Protein AF-A0A3G2R3N4-F1 (afdb_monomer)

Organism: NCBI:txid2316383

Sequence (91 aa):
MYKKKYTLSVYLALIMLTFIFFPAMWVINGGTFGSIPYYLIVYSAFIAVLLKGFKRVLAIILFLGTIMALLYLNTNFPGLFMDMIQSYPDT

Radius of gyration: 15.77 Å; Cα contacts (8 Å, |Δi|>4): 33; chains: 1; bounding box: 24×30×54 Å

pLDDT: mean 76.8, std 12.35, range [46.38, 90.12]

Foldseek 3Di:
DPVVVLLVVLVVVLCCLQPPVVVVVCQLVLHDDDPPVPSVVVNLVSLVVRDDDPVSVVSVVSNVVSSVVSVVCCVVPVCSRVVNVVVDDDD

Mean predicted aligned error: 8.64 Å

Secondary structure (DSSP, 8-state):
-HHHHHHHHHHHHHHHIIIIIHHHHHHHTTSTTSSHHHHHHHHHHHHHHH--THHHHHHHHHHHHHHHHHHHHHHH-THHHHHHHHTS---

Solvent-accessible surface area (backbone atoms only — not comparable to full-atom values): 5252 Å² total; per-residue (Å²): 123,67,70,62,59,56,52,53,54,51,52,52,51,51,48,44,46,56,70,45,50,47,52,49,52,33,52,75,56,44,45,79,83,73,48,57,72,58,51,53,51,55,52,49,52,51,42,65,74,76,39,68,71,72,59,34,54,53,53,51,52,54,46,52,51,47,52,52,52,52,51,51,47,49,72,76,39,51,68,82,28,51,54,71,57,69,72,56,70,90,126

Structure (mmCIF, N/CA/C/O backbone):
data_AF-A0A3G2R3N4-F1
#
_entry.id   AF-A0A3G2R3N4-F1
#
loop_
_atom_site.group_PDB
_atom_site.id
_atom_site.type_symbol
_atom_site.label_atom_id
_atom_site.label_alt_id
_atom_site.label_comp_id
_atom_site.label_asym_id
_atom_site.label_entity_id
_atom_site.label_seq_id
_atom_site.pdbx_PDB_ins_code
_atom_site.Cartn_x
_atom_site.Cartn_y
_atom_site.Cartn_z
_atom_site.occupancy
_atom_site.B_iso_or_equiv
_atom_site.auth_seq_id
_atom_site.auth_comp_id
_atom_site.auth_asym_id
_atom_site.auth_atom_id
_atom_site.pdbx_PDB_model_num
ATOM 1 N N . MET A 1 1 ? -3.570 -6.113 30.625 1.00 46.47 1 MET A N 1
ATOM 2 C CA . MET A 1 1 ? -2.234 -6.170 29.978 1.00 46.47 1 MET A CA 1
ATOM 3 C C . MET A 1 1 ? -2.250 -6.719 28.537 1.00 46.47 1 MET A C 1
ATOM 5 O O . MET A 1 1 ? -1.402 -6.318 27.751 1.00 46.47 1 MET A O 1
ATOM 9 N N . TYR A 1 2 ? -3.227 -7.549 28.137 1.00 52.19 2 TYR A N 1
ATOM 10 C CA . TYR A 1 2 ? -3.266 -8.194 26.807 1.00 52.19 2 TYR A CA 1
ATOM 11 C C . TYR A 1 2 ? -3.502 -7.265 25.600 1.00 52.19 2 TYR A C 1
ATOM 13 O O . TYR A 1 2 ? -2.916 -7.485 24.544 1.00 52.19 2 TYR A O 1
ATOM 21 N N . LYS A 1 3 ? -4.278 -6.179 25.743 1.00 55.59 3 LYS A N 1
ATOM 22 C CA . LYS A 1 3 ? -4.578 -5.266 24.619 1.00 55.59 3 LYS A CA 1
ATOM 23 C C . LYS A 1 3 ? -3.329 -4.603 24.008 1.00 55.59 3 LYS A C 1
ATOM 25 O O . LYS A 1 3 ? -3.281 -4.401 22.799 1.00 55.59 3 LYS A O 1
ATOM 30 N N . LYS A 1 4 ? -2.296 -4.302 24.810 1.00 57.69 4 LYS A N 1
ATOM 31 C CA . LYS A 1 4 ? -1.077 -3.613 24.334 1.00 57.69 4 LYS A CA 1
ATOM 32 C C . LYS A 1 4 ? -0.230 -4.480 23.392 1.00 57.69 4 LYS A C 1
ATOM 34 O O . LYS A 1 4 ? 0.235 -3.965 22.382 1.00 57.69 4 LYS A O 1
ATOM 39 N N . LYS A 1 5 ? -0.078 -5.781 23.684 1.00 61.50 5 LYS A N 1
ATOM 40 C CA . LYS A 1 5 ? 0.709 -6.710 22.847 1.00 61.50 5 LYS A CA 1
ATOM 41 C C . LYS A 1 5 ? 0.072 -6.913 21.470 1.00 61.50 5 LYS A C 1
ATOM 43 O O . LYS A 1 5 ? 0.755 -6.764 20.467 1.00 61.50 5 LYS A O 1
ATOM 48 N N . TYR A 1 6 ? -1.247 -7.120 21.427 1.00 68.69 6 TYR A N 1
ATOM 49 C CA . TYR A 1 6 ? -1.992 -7.235 20.166 1.00 68.69 6 TYR A CA 1
ATOM 50 C C . TYR A 1 6 ? -1.876 -5.984 19.296 1.00 68.69 6 TYR A C 1
ATOM 52 O O . TYR A 1 6 ? -1.749 -6.083 18.082 1.00 68.69 6 TYR A O 1
ATOM 60 N N . THR A 1 7 ? -1.869 -4.802 19.916 1.00 75.50 7 THR A N 1
ATOM 61 C CA . THR A 1 7 ? -1.766 -3.547 19.163 1.00 75.50 7 THR A CA 1
ATOM 62 C C . THR A 1 7 ? -0.407 -3.427 18.458 1.00 75.50 7 THR A C 1
ATOM 64 O O . THR A 1 7 ? -0.350 -2.959 17.327 1.00 75.50 7 THR A O 1
ATOM 67 N N . LEU A 1 8 ? 0.683 -3.882 19.088 1.00 79.00 8 LEU A N 1
ATOM 68 C CA . LEU A 1 8 ? 2.021 -3.848 18.488 1.00 79.00 8 LEU A CA 1
ATOM 69 C C . LEU A 1 8 ? 2.135 -4.815 17.303 1.00 79.00 8 LEU A C 1
ATOM 71 O O . LEU A 1 8 ? 2.605 -4.416 16.241 1.00 79.00 8 LEU A O 1
ATOM 75 N N . SER A 1 9 ? 1.635 -6.045 17.453 1.00 84.06 9 SER A N 1
ATOM 76 C CA . SER A 1 9 ? 1.592 -7.026 16.361 1.00 84.06 9 SER A CA 1
ATOM 77 C C . SER A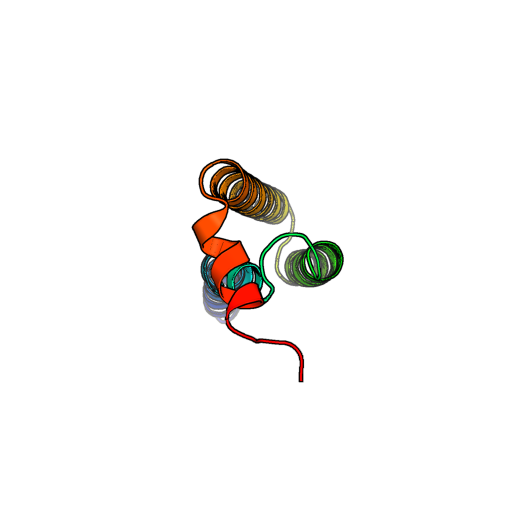 1 9 ? 0.758 -6.538 15.174 1.00 84.06 9 SER A C 1
ATOM 79 O O . SER A 1 9 ? 1.156 -6.736 14.031 1.00 84.06 9 SER A O 1
ATOM 81 N N . VAL A 1 10 ? -0.357 -5.845 15.435 1.00 83.50 10 VAL A N 1
ATOM 82 C CA . VAL A 1 10 ? -1.209 -5.236 14.402 1.00 83.50 10 VAL A CA 1
ATOM 83 C C . VAL A 1 10 ? -0.449 -4.191 13.584 1.00 83.50 10 VAL A C 1
ATOM 85 O O . VAL A 1 10 ? -0.506 -4.230 12.358 1.00 83.50 10 VAL A O 1
ATOM 88 N N . TYR A 1 11 ? 0.291 -3.278 14.223 1.00 83.44 11 TYR A N 1
ATOM 89 C CA . TYR A 1 11 ? 1.072 -2.288 13.472 1.00 83.44 11 TYR A CA 1
ATOM 90 C C . TYR A 1 11 ? 2.227 -2.920 12.703 1.00 83.44 11 TYR A C 1
ATOM 92 O O . TYR A 1 11 ? 2.487 -2.519 11.573 1.00 83.44 11 TYR A O 1
ATOM 100 N N . LEU A 1 12 ? 2.897 -3.913 13.294 1.00 87.00 12 LEU A N 1
ATOM 101 C CA . LEU A 1 12 ? 3.986 -4.620 12.629 1.00 87.00 12 LEU A CA 1
ATOM 102 C C . LEU A 1 12 ? 3.486 -5.323 11.360 1.00 87.00 12 LEU A C 1
ATOM 104 O O . LEU A 1 12 ? 4.071 -5.153 10.294 1.00 87.00 12 LEU A O 1
ATOM 108 N N . ALA A 1 13 ? 2.361 -6.038 11.463 1.00 86.00 13 ALA A N 1
ATOM 109 C CA . ALA A 1 13 ? 1.715 -6.678 10.323 1.00 86.00 13 ALA A CA 1
ATOM 110 C C . ALA A 1 13 ? 1.329 -5.651 9.252 1.00 86.00 13 ALA A C 1
ATOM 112 O O . ALA A 1 13 ? 1.556 -5.885 8.070 1.00 86.00 13 ALA A O 1
ATOM 113 N N . LEU A 1 14 ? 0.809 -4.488 9.657 1.00 85.50 14 LEU A N 1
ATOM 114 C CA . LEU A 1 14 ? 0.431 -3.429 8.726 1.00 85.50 14 LEU A CA 1
ATOM 115 C C . LEU A 1 14 ? 1.639 -2.858 7.967 1.00 85.50 14 LEU A C 1
ATOM 117 O O . LEU A 1 14 ? 1.560 -2.649 6.758 1.00 85.50 14 LEU A O 1
ATOM 121 N N . ILE A 1 15 ? 2.762 -2.639 8.656 1.00 86.56 15 ILE A N 1
ATOM 122 C CA . ILE A 1 15 ? 4.012 -2.170 8.043 1.00 86.56 15 ILE A CA 1
ATOM 123 C C . ILE A 1 15 ? 4.535 -3.211 7.053 1.00 86.56 15 ILE A C 1
ATOM 125 O O . ILE A 1 15 ? 4.822 -2.866 5.910 1.00 86.56 15 ILE A O 1
ATOM 129 N N . MET A 1 16 ? 4.596 -4.484 7.455 1.00 87.81 16 MET A N 1
ATOM 130 C CA . MET A 1 16 ? 5.030 -5.568 6.571 1.00 87.81 16 MET A CA 1
ATOM 131 C C . MET A 1 16 ? 4.124 -5.698 5.343 1.00 87.81 16 MET A C 1
ATOM 133 O O . MET A 1 16 ? 4.617 -5.836 4.227 1.00 87.81 16 MET A O 1
ATOM 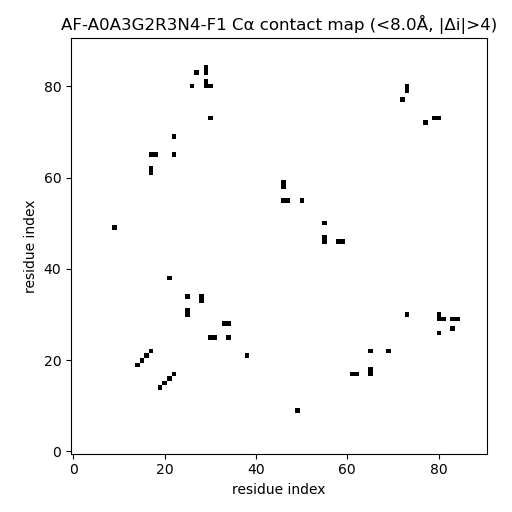137 N N . LEU A 1 17 ? 2.807 -5.588 5.522 1.00 85.5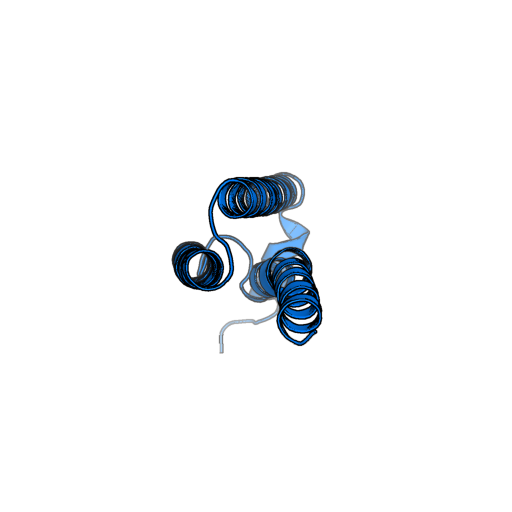6 17 LEU A N 1
ATOM 138 C CA . LEU A 1 17 ? 1.855 -5.675 4.420 1.00 85.56 17 LEU A CA 1
ATOM 139 C C . LEU A 1 17 ? 2.035 -4.515 3.425 1.00 85.56 17 LEU A C 1
ATOM 141 O O . LEU A 1 17 ? 2.016 -4.727 2.217 1.00 85.56 17 LEU A O 1
ATOM 145 N N . THR A 1 18 ? 2.247 -3.300 3.939 1.00 84.19 18 THR A N 1
ATOM 146 C CA . THR A 1 18 ? 2.326 -2.064 3.139 1.00 84.19 18 THR A CA 1
ATOM 147 C C . THR A 1 18 ? 3.666 -1.910 2.421 1.00 84.19 18 THR A C 1
ATOM 149 O O . THR A 1 18 ? 3.689 -1.508 1.264 1.00 84.19 18 THR A O 1
ATOM 152 N N . PHE A 1 19 ? 4.781 -2.213 3.092 1.00 85.88 19 PHE A N 1
ATOM 153 C CA . PHE A 1 19 ? 6.128 -1.908 2.592 1.00 85.88 19 PHE A CA 1
ATOM 154 C C . PHE A 1 19 ? 6.908 -3.122 2.087 1.00 85.88 19 PHE A C 1
ATOM 156 O O . PHE A 1 19 ? 7.924 -2.939 1.427 1.00 85.88 19 PHE A O 1
ATOM 163 N N . ILE A 1 20 ? 6.464 -4.346 2.384 1.00 87.00 20 ILE A N 1
ATOM 164 C CA . ILE A 1 20 ? 7.159 -5.566 1.951 1.00 87.00 20 ILE A CA 1
ATOM 165 C C . ILE A 1 20 ? 6.259 -6.366 1.020 1.00 87.00 20 ILE A C 1
ATOM 167 O O . ILE A 1 20 ? 6.588 -6.537 -0.148 1.00 87.00 20 ILE A O 1
ATOM 171 N N . PHE A 1 21 ? 5.104 -6.815 1.516 1.00 85.94 21 PHE A N 1
ATOM 172 C CA . PHE A 1 21 ? 4.219 -7.689 0.750 1.00 85.94 21 PHE A CA 1
ATOM 173 C C . PHE A 1 21 ? 3.690 -6.994 -0.506 1.00 85.94 21 PHE A C 1
ATOM 175 O O . PHE A 1 21 ? 3.829 -7.525 -1.602 1.00 85.94 21 PHE A O 1
ATOM 182 N N . PHE A 1 22 ? 3.127 -5.791 -0.367 1.00 83.38 22 PHE A N 1
ATOM 183 C CA . PHE A 1 22 ? 2.540 -5.084 -1.502 1.00 83.38 22 PHE A CA 1
ATOM 184 C C . PHE A 1 22 ? 3.577 -4.701 -2.578 1.00 83.38 22 PHE A C 1
ATOM 186 O O . PHE A 1 22 ? 3.342 -5.029 -3.740 1.00 83.38 22 PHE A O 1
ATOM 193 N N . PRO A 1 23 ? 4.742 -4.104 -2.250 1.00 82.81 23 PRO A N 1
ATOM 194 C CA . PRO A 1 23 ? 5.768 -3.814 -3.250 1.00 82.81 23 PRO A CA 1
ATOM 195 C C . PRO A 1 23 ? 6.359 -5.075 -3.886 1.00 82.81 23 PRO A C 1
ATOM 197 O O . PRO A 1 23 ? 6.575 -5.093 -5.093 1.00 82.81 23 PRO A O 1
ATOM 200 N N . ALA A 1 24 ? 6.573 -6.147 -3.116 1.00 84.81 24 ALA A N 1
ATOM 201 C CA . ALA A 1 24 ? 7.063 -7.408 -3.670 1.00 84.81 24 ALA A CA 1
ATOM 202 C C . ALA A 1 24 ? 6.065 -8.008 -4.669 1.00 84.81 24 ALA A C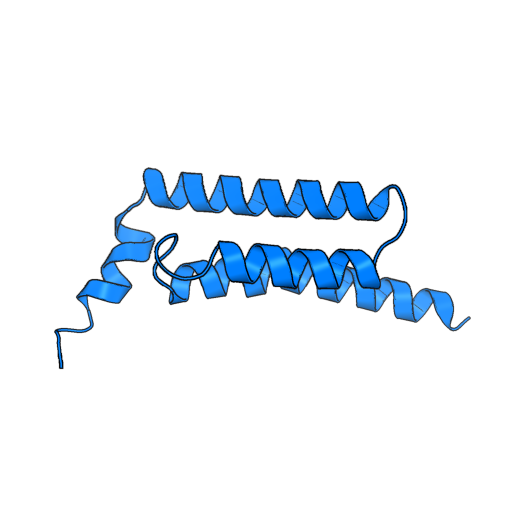 1
ATO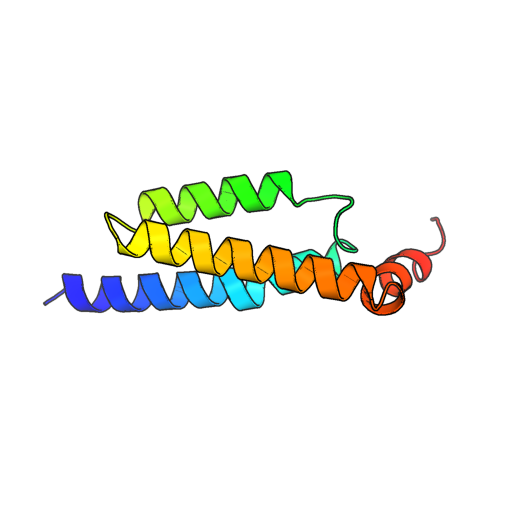M 204 O O . ALA A 1 24 ? 6.446 -8.360 -5.781 1.00 84.81 24 ALA A O 1
ATOM 205 N N . MET A 1 25 ? 4.780 -8.061 -4.309 1.00 80.56 25 MET A N 1
ATOM 206 C CA . MET A 1 25 ? 3.732 -8.555 -5.205 1.00 80.56 25 MET A CA 1
ATOM 207 C C . MET A 1 25 ? 3.556 -7.668 -6.443 1.00 80.56 25 MET A C 1
ATOM 209 O O . MET A 1 25 ? 3.267 -8.178 -7.523 1.00 80.56 25 MET A O 1
ATOM 213 N N . TRP A 1 26 ? 3.755 -6.355 -6.307 1.00 80.56 26 TRP A N 1
ATOM 214 C CA . TRP A 1 26 ? 3.765 -5.426 -7.437 1.00 80.56 26 TRP A CA 1
ATOM 215 C C . TRP A 1 26 ? 4.891 -5.749 -8.423 1.00 80.56 26 TRP A C 1
ATOM 217 O O . TRP A 1 26 ? 4.656 -5.777 -9.627 1.00 80.56 26 TRP A O 1
ATOM 227 N N . VAL A 1 27 ? 6.100 -6.024 -7.920 1.00 77.50 27 VAL A N 1
ATOM 228 C CA . VAL A 1 27 ? 7.256 -6.401 -8.748 1.00 77.50 27 VAL A CA 1
ATOM 229 C C . VAL A 1 27 ? 7.025 -7.753 -9.429 1.00 77.50 27 VAL A C 1
ATOM 231 O O . VAL A 1 27 ? 7.193 -7.852 -10.639 1.00 77.50 27 VAL A O 1
ATOM 234 N N . ILE A 1 28 ? 6.602 -8.774 -8.673 1.00 76.69 28 ILE A N 1
ATOM 235 C CA . ILE A 1 28 ? 6.400 -10.145 -9.181 1.00 76.69 28 ILE A CA 1
ATOM 236 C C . ILE A 1 28 ? 5.350 -10.180 -10.296 1.00 76.69 28 ILE A C 1
ATOM 238 O O . ILE A 1 28 ? 5.526 -10.882 -11.285 1.00 76.69 28 ILE A O 1
ATOM 242 N N . ASN A 1 29 ? 4.278 -9.397 -10.166 1.00 75.00 29 ASN A N 1
ATOM 243 C CA . ASN A 1 29 ? 3.193 -9.381 -11.147 1.00 75.00 29 ASN A CA 1
ATOM 244 C C . ASN A 1 29 ? 3.427 -8.401 -12.312 1.00 75.00 29 ASN A C 1
ATOM 246 O O . ASN A 1 29 ? 2.492 -8.128 -13.066 1.00 75.00 29 ASN A O 1
ATOM 250 N N . GLY A 1 30 ? 4.639 -7.849 -12.449 1.00 70.12 30 GLY A N 1
ATOM 251 C CA . GLY A 1 30 ? 5.002 -6.940 -13.541 1.00 70.12 30 GLY A CA 1
ATOM 252 C C . GLY A 1 30 ? 4.251 -5.608 -13.509 1.00 70.12 30 GLY A C 1
ATOM 253 O O . GLY A 1 30 ? 3.924 -5.032 -14.546 1.00 70.12 30 GLY A O 1
ATOM 254 N N . GLY A 1 31 ? 3.945 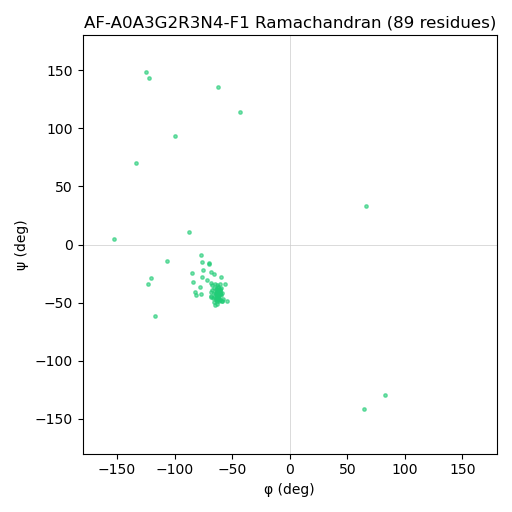-5.113 -12.312 1.00 68.75 31 GLY A N 1
ATOM 255 C CA . GLY A 1 31 ? 3.322 -3.814 -12.108 1.00 68.75 31 GLY A CA 1
ATOM 256 C C . GLY A 1 31 ? 1.802 -3.804 -12.277 1.00 68.75 31 GLY A C 1
ATOM 257 O O . GLY A 1 31 ? 1.067 -4.549 -11.628 1.00 68.75 31 GLY A O 1
ATOM 258 N N . THR A 1 32 ? 1.300 -2.866 -13.079 1.00 64.75 32 THR A N 1
ATOM 259 C CA . THR A 1 32 ? -0.107 -2.430 -13.061 1.00 64.75 32 THR A CA 1
ATOM 260 C C . THR A 1 32 ? -1.097 -3.385 -13.729 1.00 64.75 32 THR A C 1
ATOM 262 O O . THR A 1 32 ? -2.300 -3.246 -13.514 1.00 64.75 32 THR A O 1
ATOM 265 N N . PHE A 1 33 ? -0.624 -4.350 -14.518 1.00 63.56 33 PHE A N 1
ATOM 266 C CA . PHE A 1 33 ? -1.463 -5.095 -15.460 1.00 63.56 33 PHE A CA 1
ATOM 267 C C . PHE A 1 33 ? -2.380 -6.158 -14.834 1.00 63.56 33 PHE A C 1
ATOM 269 O O . PHE A 1 33 ? -3.389 -6.495 -15.445 1.00 63.56 33 PHE A O 1
ATOM 276 N N . GLY A 1 34 ? -2.091 -6.670 -13.630 1.00 59.69 34 GLY A N 1
ATOM 277 C CA . GLY A 1 34 ? -2.798 -7.865 -13.135 1.00 59.69 34 GLY A CA 1
ATOM 278 C C . GLY A 1 34 ? -3.595 -7.744 -11.836 1.00 59.69 34 GLY A C 1
ATOM 279 O O . GLY A 1 34 ? -4.518 -8.522 -11.624 1.00 59.69 34 GLY A O 1
ATOM 280 N N . SER A 1 35 ? -3.229 -6.859 -10.901 1.00 65.19 35 SER A N 1
ATOM 281 C CA . SER A 1 35 ? -3.614 -7.135 -9.498 1.00 65.19 35 SER A CA 1
ATOM 282 C C . SER A 1 35 ? -3.797 -5.940 -8.561 1.00 65.19 35 SER A C 1
ATOM 284 O O . SER A 1 35 ? -4.151 -6.129 -7.397 1.00 65.19 35 SER A O 1
ATOM 286 N N . ILE A 1 36 ? -3.703 -4.704 -9.064 1.00 69.38 36 ILE A N 1
ATOM 287 C CA . ILE A 1 36 ? -3.974 -3.495 -8.264 1.00 69.38 36 ILE A CA 1
ATOM 288 C C . ILE A 1 36 ? -5.366 -3.519 -7.608 1.00 69.38 36 ILE A C 1
ATOM 290 O O . ILE A 1 36 ? -5.437 -3.293 -6.396 1.00 69.38 36 ILE A O 1
ATOM 294 N N . PRO A 1 37 ? -6.470 -3.826 -8.325 1.00 76.50 37 PRO A N 1
ATOM 295 C CA . PRO A 1 37 ? -7.801 -3.807 -7.718 1.00 76.50 37 PRO A CA 1
ATOM 296 C C . PRO A 1 37 ? -7.933 -4.832 -6.587 1.00 76.50 37 PRO A C 1
ATOM 298 O O . PRO A 1 37 ? -8.494 -4.532 -5.536 1.00 76.50 37 PRO A O 1
ATOM 301 N N . TYR A 1 38 ? -7.356 -6.022 -6.774 1.00 79.56 38 TYR A N 1
ATOM 302 C CA . TYR A 1 38 ? -7.356 -7.082 -5.769 1.00 79.56 38 TYR A CA 1
ATOM 303 C C . TYR A 1 38 ? -6.633 -6.643 -4.491 1.00 79.56 38 TYR A C 1
ATOM 305 O O . TYR A 1 38 ? -7.185 -6.752 -3.394 1.00 79.56 38 TYR A O 1
ATOM 313 N N . TYR A 1 39 ? -5.433 -6.073 -4.617 1.00 77.88 39 TYR A N 1
ATOM 314 C CA . TYR A 1 39 ? -4.674 -5.642 -3.449 1.00 77.88 39 TYR A CA 1
ATOM 315 C C . TYR A 1 39 ? -5.313 -4.461 -2.719 1.00 77.88 39 TYR A C 1
ATOM 317 O O . TYR A 1 39 ? -5.269 -4.426 -1.491 1.00 77.88 39 TYR A O 1
ATOM 325 N N . LEU A 1 40 ? -5.950 -3.530 -3.438 1.00 80.25 40 LEU A N 1
ATOM 326 C CA . LEU A 1 40 ? -6.736 -2.454 -2.827 1.00 80.25 40 LEU A CA 1
ATOM 327 C C . LEU A 1 40 ? -7.856 -3.024 -1.942 1.00 80.25 40 LEU A C 1
ATOM 329 O O . LEU A 1 40 ? -8.013 -2.597 -0.797 1.00 80.25 40 LEU A O 1
ATOM 333 N N . ILE A 1 41 ? -8.602 -4.014 -2.446 1.00 84.62 41 ILE A N 1
ATOM 334 C CA . ILE A 1 41 ? -9.706 -4.648 -1.713 1.00 84.62 41 ILE A CA 1
ATOM 335 C C . ILE A 1 41 ? -9.176 -5.377 -0.477 1.00 84.62 41 ILE A C 1
ATOM 337 O O . ILE A 1 41 ? -9.642 -5.114 0.634 1.00 84.62 41 ILE A O 1
ATOM 341 N N . VAL A 1 42 ? -8.170 -6.238 -0.644 1.00 84.88 42 VAL A N 1
ATOM 342 C CA . VAL A 1 42 ? -7.581 -7.025 0.451 1.00 84.88 42 VAL A CA 1
ATOM 343 C C . VAL A 1 42 ? -7.029 -6.103 1.538 1.00 84.88 42 VAL A C 1
ATOM 345 O O . VAL A 1 42 ? -7.358 -6.254 2.715 1.00 84.88 42 VAL A O 1
ATOM 348 N N . TYR A 1 43 ? -6.255 -5.092 1.149 1.00 84.94 43 TYR A N 1
ATOM 349 C CA . TYR A 1 43 ? -5.684 -4.125 2.077 1.00 84.94 43 TYR A CA 1
ATOM 350 C C . TYR A 1 43 ? -6.765 -3.312 2.808 1.00 84.94 43 TYR A C 1
ATOM 352 O O . TYR A 1 43 ? -6.677 -3.104 4.021 1.00 84.94 43 TYR A O 1
ATOM 360 N N . SER A 1 44 ? -7.834 -2.917 2.107 1.00 84.31 44 SER A N 1
ATOM 361 C CA . SER A 1 44 ? -8.965 -2.207 2.715 1.00 84.31 44 SER A CA 1
ATOM 362 C C . SER A 1 44 ? -9.700 -3.053 3.762 1.00 84.31 44 SER A C 1
ATOM 364 O O . SER A 1 44 ? -10.066 -2.528 4.818 1.00 84.31 44 SER A O 1
ATOM 366 N N . ALA A 1 45 ? -9.847 -4.361 3.519 1.00 87.06 45 ALA A N 1
ATOM 367 C CA . ALA A 1 45 ? -10.456 -5.298 4.456 1.00 87.06 45 ALA A CA 1
ATOM 368 C C . ALA A 1 45 ? -9.596 -5.455 5.719 1.00 87.06 45 ALA A C 1
ATOM 370 O O . ALA A 1 45 ? -10.111 -5.330 6.833 1.00 87.06 45 ALA A O 1
ATOM 371 N N . PHE A 1 46 ? -8.277 -5.623 5.563 1.00 86.12 46 PHE A N 1
ATOM 372 C CA . PHE A 1 46 ? -7.351 -5.660 6.697 1.00 86.12 46 PHE A CA 1
ATOM 373 C C . PHE A 1 46 ? -7.413 -4.367 7.516 1.00 86.12 46 PHE A C 1
ATOM 375 O O . PHE A 1 46 ? -7.589 -4.417 8.732 1.00 86.12 46 PHE A O 1
ATOM 382 N N . ILE A 1 47 ? -7.354 -3.196 6.880 1.00 85.75 47 ILE A N 1
ATOM 383 C CA . ILE A 1 47 ? -7.444 -1.919 7.598 1.00 85.75 47 ILE A CA 1
ATOM 384 C C . ILE A 1 47 ? -8.768 -1.772 8.351 1.00 85.75 47 ILE A C 1
ATOM 386 O O . ILE A 1 47 ? -8.765 -1.297 9.489 1.00 85.75 47 ILE A O 1
ATOM 390 N N . ALA A 1 48 ? -9.890 -2.149 7.733 1.00 84.75 48 ALA A N 1
ATOM 391 C CA . ALA A 1 48 ? -11.208 -2.028 8.345 1.00 84.75 48 ALA A CA 1
ATOM 392 C C . ALA A 1 48 ? -11.346 -2.895 9.607 1.00 84.75 48 ALA A C 1
ATOM 394 O O . ALA A 1 48 ? -11.998 -2.478 10.565 1.00 84.75 48 ALA A O 1
ATOM 395 N N . VAL A 1 49 ? -10.707 -4.069 9.618 1.00 85.06 49 VAL A N 1
ATOM 396 C CA . VAL A 1 49 ? -10.716 -4.994 10.759 1.00 85.06 49 VAL A CA 1
ATOM 397 C C . VAL A 1 49 ? -9.698 -4.584 11.828 1.00 85.06 49 VAL A C 1
ATOM 399 O O . VAL A 1 49 ? -10.013 -4.608 13.019 1.00 85.06 49 VAL A O 1
ATOM 402 N N . LEU A 1 50 ? -8.481 -4.198 11.429 1.00 82.12 50 LEU A N 1
ATOM 403 C CA . LEU A 1 50 ? -7.373 -3.981 12.362 1.00 82.12 50 LEU A CA 1
ATOM 404 C C . LEU A 1 50 ? -7.380 -2.578 12.999 1.00 82.12 50 LEU A C 1
ATOM 406 O O . LEU A 1 50 ? -6.931 -2.433 14.140 1.00 82.12 50 LEU A O 1
ATOM 410 N N . LEU A 1 51 ? -7.846 -1.533 12.301 1.00 84.00 51 LEU A N 1
ATOM 411 C CA . LEU A 1 51 ? -7.697 -0.137 12.736 1.00 84.00 51 LEU A CA 1
ATOM 412 C C . LEU A 1 51 ? -9.040 0.599 12.874 1.00 84.00 51 LEU A C 1
ATOM 414 O O . LEU A 1 51 ? -9.956 0.468 12.068 1.00 84.00 51 LEU A O 1
ATOM 418 N N . LYS A 1 52 ? -9.127 1.466 13.892 1.00 84.44 52 LYS A N 1
ATOM 419 C CA . LYS A 1 52 ? -10.274 2.357 14.141 1.00 84.44 52 LYS A CA 1
ATOM 420 C C . LYS A 1 52 ? -9.830 3.822 14.221 1.00 84.44 52 LYS A C 1
ATOM 422 O O . LYS A 1 52 ? -8.730 4.117 14.694 1.00 84.44 52 LYS A O 1
ATOM 427 N N . GLY A 1 53 ? -10.706 4.735 13.796 1.00 86.56 53 GLY A N 1
ATOM 428 C CA . GLY A 1 53 ? -10.515 6.187 13.908 1.00 86.56 53 GLY A CA 1
ATOM 429 C C . GLY A 1 53 ? -9.343 6.731 13.082 1.00 86.56 53 GLY A C 1
ATOM 430 O O . GLY A 1 53 ? -9.080 6.262 11.979 1.00 86.56 53 GLY A O 1
ATOM 431 N N . PHE A 1 54 ? -8.614 7.706 13.634 1.00 85.19 54 PHE A N 1
ATOM 432 C CA . PHE A 1 54 ? -7.542 8.439 12.939 1.00 85.19 54 PHE A CA 1
ATOM 433 C C . PHE A 1 54 ? -6.428 7.542 12.374 1.00 85.19 54 PHE A C 1
ATOM 435 O O . PHE A 1 54 ? -5.897 7.791 11.295 1.00 85.19 54 PHE A O 1
ATOM 442 N N . LYS A 1 55 ? -6.116 6.437 13.057 1.00 85.12 55 LYS A N 1
ATOM 443 C CA . LYS A 1 55 ? -5.075 5.496 12.619 1.00 85.12 55 LYS A CA 1
ATOM 444 C C . LYS A 1 55 ? -5.413 4.856 11.274 1.00 85.12 55 LYS A C 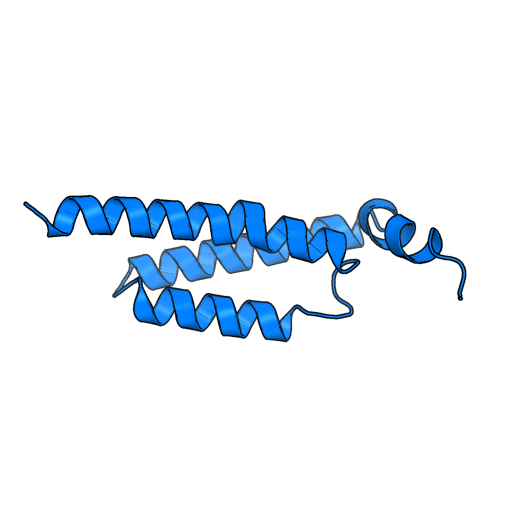1
ATOM 446 O O . LYS A 1 55 ? -4.517 4.634 10.468 1.00 85.12 55 LYS A O 1
ATOM 451 N N . ARG A 1 56 ? -6.699 4.575 11.028 1.00 86.31 56 ARG A N 1
ATOM 452 C CA . ARG A 1 56 ? -7.175 4.018 9.755 1.00 86.31 56 ARG A CA 1
ATOM 453 C C . ARG A 1 56 ? -6.915 4.993 8.609 1.00 86.31 56 ARG A C 1
ATOM 455 O O . ARG A 1 56 ? -6.463 4.566 7.556 1.00 86.31 56 ARG A O 1
ATOM 462 N N . VAL A 1 57 ? -7.141 6.286 8.835 1.00 86.62 57 VAL A N 1
ATOM 463 C CA . VAL A 1 57 ? -6.857 7.331 7.841 1.00 86.62 57 VAL A CA 1
ATOM 464 C C . VAL A 1 57 ? -5.359 7.399 7.548 1.00 86.62 57 VAL A C 1
ATOM 466 O O . VAL A 1 57 ? -4.970 7.374 6.386 1.00 86.62 57 VAL A O 1
ATOM 469 N N . LEU A 1 58 ? -4.514 7.384 8.585 1.00 88.06 58 LEU A N 1
ATOM 470 C CA . LEU A 1 58 ? -3.058 7.398 8.415 1.00 88.06 58 LEU A CA 1
ATOM 471 C C . LEU A 1 58 ? -2.550 6.187 7.611 1.00 88.06 58 LEU A C 1
ATOM 473 O O . LEU A 1 58 ? -1.726 6.348 6.717 1.00 88.06 58 LEU A O 1
ATOM 477 N N . ALA A 1 59 ? -3.070 4.990 7.892 1.00 86.94 59 ALA A N 1
ATOM 478 C CA . ALA A 1 59 ? -2.724 3.773 7.159 1.00 86.94 59 ALA A CA 1
ATOM 479 C C . ALA A 1 59 ? -3.122 3.848 5.675 1.00 86.94 59 ALA A C 1
ATOM 481 O O . ALA A 1 59 ? -2.335 3.484 4.807 1.00 86.94 59 ALA A O 1
ATOM 482 N N . ILE A 1 60 ? -4.310 4.385 5.376 1.00 86.44 60 ILE A N 1
ATOM 483 C CA . ILE A 1 60 ? -4.763 4.596 3.994 1.00 86.44 60 ILE A CA 1
ATOM 484 C C . ILE A 1 60 ? -3.847 5.590 3.268 1.00 86.44 60 ILE A C 1
ATOM 486 O O . ILE A 1 60 ? -3.461 5.333 2.132 1.00 86.44 60 ILE A O 1
ATOM 490 N N . ILE A 1 61 ? -3.458 6.692 3.916 1.00 89.44 61 ILE A N 1
ATOM 491 C CA . ILE A 1 61 ? -2.546 7.684 3.323 1.00 89.44 61 ILE A CA 1
ATOM 492 C C . ILE A 1 61 ? -1.178 7.060 3.024 1.00 89.44 61 ILE A C 1
ATOM 494 O O . ILE A 1 61 ? -0.654 7.244 1.927 1.00 89.44 61 ILE A O 1
ATOM 498 N N . LEU A 1 62 ? -0.613 6.292 3.962 1.00 89.00 62 LEU A N 1
ATOM 499 C CA . LEU A 1 62 ? 0.665 5.599 3.760 1.00 89.00 62 LEU A CA 1
ATOM 500 C C . LEU A 1 62 ? 0.603 4.612 2.589 1.00 89.00 62 LEU A C 1
ATOM 502 O O . LEU A 1 62 ? 1.544 4.529 1.800 1.00 89.00 62 LEU A O 1
ATOM 506 N N . PHE A 1 63 ? -0.514 3.901 2.455 1.00 86.31 63 PHE A N 1
ATOM 507 C CA . PHE A 1 63 ? -0.740 2.964 1.363 1.00 86.31 63 PHE A CA 1
ATOM 508 C C . PHE A 1 63 ? -0.887 3.643 0.002 1.00 86.31 63 PHE A C 1
ATOM 510 O O . PHE A 1 63 ? -0.271 3.238 -0.979 1.00 86.31 63 PHE A O 1
ATOM 517 N N . LEU A 1 64 ? -1.652 4.733 -0.061 1.00 88.75 64 LEU A N 1
ATOM 518 C CA . LEU A 1 64 ? -1.752 5.541 -1.275 1.00 88.75 64 LEU A CA 1
ATOM 519 C C . LEU A 1 64 ? -0.392 6.136 -1.656 1.00 88.75 64 LEU A C 1
ATOM 521 O O . LEU A 1 64 ? -0.040 6.144 -2.832 1.00 88.75 64 LEU A O 1
ATOM 525 N N . GLY A 1 65 ? 0.400 6.568 -0.673 1.00 90.12 65 GLY A N 1
ATOM 526 C CA . GLY A 1 65 ? 1.769 7.030 -0.893 1.00 90.12 65 GLY A CA 1
ATOM 527 C C . GLY A 1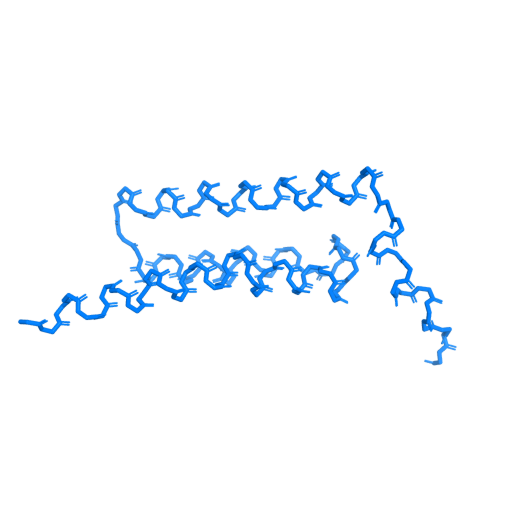 65 ? 2.678 5.943 -1.470 1.00 90.12 65 GLY A C 1
ATOM 528 O O . GLY A 1 65 ? 3.444 6.216 -2.390 1.00 90.12 65 GLY A O 1
ATOM 529 N N . THR A 1 66 ? 2.558 4.699 -0.994 1.00 87.50 66 THR A N 1
ATOM 530 C CA . THR A 1 66 ? 3.314 3.562 -1.550 1.00 87.50 66 THR A CA 1
ATOM 531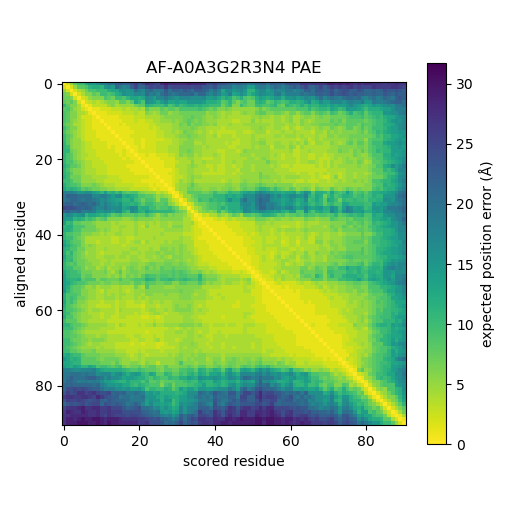 C C . THR A 1 66 ? 2.888 3.249 -2.981 1.00 87.50 66 THR A C 1
ATOM 533 O O . THR A 1 66 ? 3.755 3.054 -3.829 1.00 87.50 66 THR A O 1
ATOM 536 N N . ILE A 1 67 ? 1.588 3.288 -3.287 1.00 85.81 67 ILE A N 1
ATOM 537 C CA . ILE A 1 67 ? 1.083 3.135 -4.661 1.00 85.81 67 ILE A CA 1
ATOM 538 C C . ILE A 1 67 ? 1.629 4.240 -5.569 1.00 85.81 67 ILE A C 1
ATOM 540 O O . ILE A 1 67 ? 2.132 3.946 -6.648 1.00 85.81 67 ILE A O 1
ATOM 544 N N . MET A 1 68 ? 1.573 5.501 -5.136 1.00 88.50 68 MET A N 1
ATOM 545 C CA . MET A 1 68 ? 2.101 6.628 -5.910 1.00 88.50 68 MET A CA 1
ATOM 546 C C . MET A 1 68 ? 3.606 6.493 -6.164 1.00 88.50 68 MET A C 1
ATOM 548 O O . MET A 1 68 ? 4.057 6.726 -7.282 1.00 88.50 68 MET A O 1
ATOM 552 N N . ALA A 1 69 ? 4.379 6.073 -5.159 1.00 88.12 69 ALA A N 1
ATOM 553 C CA . ALA A 1 69 ? 5.811 5.826 -5.311 1.00 88.12 69 ALA A CA 1
ATOM 554 C C . ALA A 1 69 ? 6.097 4.688 -6.306 1.00 88.12 69 ALA A C 1
ATOM 556 O O . ALA A 1 69 ? 6.958 4.831 -7.171 1.00 88.12 69 ALA A O 1
ATOM 557 N N . LEU A 1 70 ? 5.349 3.583 -6.226 1.00 83.25 70 LEU A N 1
ATOM 558 C CA . LEU A 1 70 ? 5.464 2.453 -7.153 1.00 83.25 70 LEU A CA 1
ATOM 559 C C . LEU A 1 70 ? 5.088 2.846 -8.585 1.00 83.25 70 LEU A C 1
ATOM 561 O O . LEU A 1 70 ? 5.792 2.479 -9.523 1.00 83.25 70 LEU A O 1
ATOM 565 N N . LEU A 1 71 ? 4.024 3.632 -8.758 1.00 84.62 71 LEU A N 1
ATOM 566 C CA . LEU A 1 71 ? 3.628 4.169 -10.059 1.00 84.62 71 LEU A CA 1
ATOM 567 C C . LEU A 1 71 ? 4.705 5.088 -10.634 1.00 84.62 71 LEU A C 1
ATOM 569 O O . LEU A 1 71 ? 5.064 4.938 -11.798 1.00 84.62 71 LEU A O 1
ATOM 573 N N . TYR A 1 72 ? 5.255 5.986 -9.818 1.00 86.44 72 TYR A N 1
ATOM 574 C CA . TYR A 1 72 ? 6.337 6.873 -10.233 1.00 86.44 72 TYR A CA 1
ATOM 575 C C . TYR A 1 72 ? 7.586 6.091 -10.660 1.00 86.44 72 TYR A C 1
ATOM 577 O O . TYR A 1 72 ? 8.200 6.410 -11.680 1.00 86.44 72 TYR A O 1
ATOM 585 N N . LEU A 1 73 ? 7.961 5.045 -9.918 1.00 84.69 73 LEU A N 1
ATOM 586 C CA . LEU A 1 73 ? 9.067 4.168 -10.307 1.00 84.69 73 LEU A CA 1
ATOM 587 C C . LEU A 1 73 ? 8.765 3.440 -11.618 1.00 84.69 73 LEU A C 1
ATOM 589 O O . LEU A 1 73 ? 9.623 3.396 -12.493 1.00 84.69 73 LEU A O 1
ATOM 593 N N . ASN A 1 74 ? 7.543 2.937 -11.786 1.00 79.50 74 ASN A N 1
ATOM 594 C CA . ASN A 1 74 ? 7.123 2.246 -13.001 1.00 79.50 74 ASN A CA 1
ATOM 595 C C . ASN A 1 74 ? 7.158 3.153 -14.242 1.00 79.50 74 ASN A C 1
ATOM 597 O O . ASN A 1 74 ? 7.520 2.692 -15.319 1.00 79.50 74 ASN A O 1
ATOM 601 N N . THR A 1 75 ? 6.819 4.439 -14.110 1.00 79.62 75 THR A N 1
ATOM 602 C CA . THR A 1 75 ? 6.851 5.378 -15.244 1.00 79.62 75 THR A CA 1
ATOM 603 C C . THR A 1 75 ? 8.257 5.857 -15.590 1.00 79.62 75 THR A C 1
ATOM 605 O O . THR A 1 75 ? 8.552 6.053 -16.763 1.00 79.62 75 THR A O 1
ATOM 608 N N . ASN A 1 76 ? 9.121 6.068 -14.593 1.00 82.81 76 ASN A N 1
ATOM 609 C CA . ASN A 1 76 ? 10.478 6.577 -14.825 1.00 82.81 76 ASN A CA 1
ATOM 610 C C . ASN A 1 76 ? 11.482 5.466 -15.171 1.00 82.81 76 ASN A C 1
ATOM 612 O O . ASN A 1 76 ? 12.482 5.735 -15.832 1.00 82.81 76 ASN A O 1
ATOM 616 N N . PHE A 1 77 ? 11.217 4.226 -14.749 1.00 78.94 77 PHE A N 1
ATOM 617 C CA . PHE A 1 77 ? 12.096 3.074 -14.948 1.00 78.94 77 PHE A CA 1
ATOM 618 C C . PHE A 1 77 ? 11.301 1.859 -15.461 1.00 78.94 77 PHE A C 1
ATOM 620 O O . PHE A 1 77 ? 11.140 0.875 -14.735 1.00 78.94 77 PHE A O 1
ATOM 627 N N . PRO A 1 78 ? 10.812 1.889 -16.714 1.00 65.88 78 PRO A N 1
ATOM 628 C CA . PRO A 1 78 ? 9.996 0.804 -17.268 1.00 65.88 78 PRO A CA 1
ATOM 629 C C . PRO A 1 78 ? 10.715 -0.562 -17.283 1.00 65.88 78 PRO A C 1
ATOM 631 O O . PRO A 1 78 ? 10.065 -1.595 -17.127 1.00 65.88 78 PRO A O 1
ATOM 634 N N . GLY A 1 79 ? 12.053 -0.577 -17.375 1.00 66.50 79 GLY A N 1
ATOM 635 C CA . GLY A 1 79 ? 12.868 -1.802 -17.337 1.00 66.50 79 GLY A CA 1
ATOM 636 C C . GLY A 1 79 ? 12.925 -2.509 -15.974 1.00 66.50 79 GLY A C 1
ATOM 637 O O . GLY A 1 79 ? 13.237 -3.689 -15.915 1.00 66.50 79 GLY A O 1
ATOM 638 N N . LEU A 1 80 ? 12.560 -1.854 -14.862 1.00 67.00 80 LEU A N 1
ATOM 639 C CA . LEU A 1 80 ? 12.548 -2.520 -13.545 1.00 67.00 80 LEU A CA 1
ATOM 640 C C . LEU A 1 80 ? 11.458 -3.594 -13.418 1.00 67.00 80 LEU A C 1
ATOM 642 O O . LEU A 1 80 ? 11.571 -4.479 -12.572 1.00 67.00 80 LEU A O 1
ATOM 646 N N . PHE A 1 81 ? 10.397 -3.499 -14.221 1.00 67.44 81 PHE A N 1
ATOM 647 C CA . PHE A 1 81 ? 9.212 -4.346 -14.087 1.00 67.44 81 PHE A CA 1
ATOM 648 C C . PHE A 1 81 ? 8.897 -5.129 -15.365 1.00 67.44 81 PHE A C 1
ATOM 650 O O . PHE A 1 81 ? 8.432 -6.264 -15.272 1.00 67.44 81 PHE A O 1
ATOM 657 N N . MET A 1 82 ? 9.163 -4.562 -16.550 1.00 59.91 82 MET A N 1
ATOM 658 C CA . MET A 1 82 ? 8.874 -5.232 -17.825 1.00 59.91 82 MET A CA 1
ATOM 659 C C . MET A 1 82 ? 9.874 -6.345 -18.176 1.00 59.91 82 MET A C 1
ATOM 661 O O . MET A 1 82 ? 9.472 -7.334 -18.792 1.00 59.91 82 MET A O 1
ATOM 665 N N . ASP A 1 83 ? 11.127 -6.256 -17.716 1.00 54.72 83 ASP A N 1
ATOM 666 C CA . ASP A 1 83 ? 12.173 -7.246 -18.030 1.00 54.72 83 ASP A CA 1
ATOM 667 C C . ASP A 1 83 ? 11.877 -8.639 -17.434 1.00 54.72 83 ASP A C 1
ATOM 669 O O . ASP A 1 83 ? 12.292 -9.660 -17.982 1.00 54.72 83 ASP A O 1
ATOM 673 N N . MET A 1 84 ? 11.102 -8.711 -16.345 1.00 54.19 84 MET A N 1
ATOM 674 C CA . MET A 1 84 ? 10.697 -9.981 -15.723 1.00 54.19 84 MET A CA 1
ATOM 675 C C . MET A 1 84 ? 9.665 -10.756 -16.557 1.00 54.19 84 MET A C 1
ATOM 677 O O . MET A 1 84 ? 9.654 -11.983 -16.505 1.00 54.19 84 MET A O 1
ATOM 681 N N . ILE A 1 85 ? 8.807 -10.068 -17.324 1.00 54.41 85 ILE A N 1
ATOM 682 C CA . ILE A 1 85 ? 7.787 -10.719 -18.166 1.00 54.41 85 ILE A CA 1
ATOM 683 C C . ILE A 1 85 ? 8.400 -11.173 -19.496 1.00 54.41 85 ILE A C 1
ATOM 685 O O . ILE A 1 85 ? 8.134 -12.286 -19.931 1.00 54.41 85 ILE A O 1
ATOM 689 N N . GLN A 1 86 ? 9.271 -10.368 -20.118 1.00 52.38 86 GLN A N 1
ATOM 690 C CA . GLN A 1 86 ? 9.915 -10.756 -21.383 1.00 52.38 86 GLN A CA 1
ATOM 691 C C . GLN A 1 86 ? 10.955 -11.883 -21.248 1.00 52.38 86 GLN A C 1
ATOM 693 O O . GLN A 1 86 ? 11.315 -12.493 -22.252 1.00 52.38 86 GLN A O 1
ATOM 698 N N . SER A 1 87 ? 11.431 -12.185 -20.034 1.00 52.25 87 SER A N 1
ATOM 699 C CA . SER A 1 87 ? 12.346 -13.310 -19.774 1.00 52.25 87 SER A CA 1
ATOM 700 C C . SER A 1 87 ? 11.646 -14.681 -19.751 1.00 52.25 87 SER A C 1
ATOM 702 O O . SER A 1 87 ? 12.314 -15.715 -19.741 1.00 52.25 87 SER A O 1
ATOM 704 N N . TYR A 1 88 ? 10.307 -14.717 -19.775 1.00 52.19 88 TYR A N 1
ATOM 705 C CA . TYR A 1 88 ? 9.545 -15.933 -20.058 1.00 52.19 88 TYR A CA 1
ATOM 706 C C . TYR A 1 88 ? 9.109 -15.892 -21.530 1.00 52.19 88 TYR A C 1
ATOM 708 O O . TYR A 1 88 ? 8.089 -15.276 -21.841 1.00 52.19 88 TYR A O 1
ATOM 716 N N . PRO A 1 89 ? 9.883 -16.477 -22.465 1.00 46.38 89 PRO A N 1
ATOM 717 C CA . PRO A 1 89 ? 9.385 -16.677 -23.814 1.00 46.38 89 PRO A CA 1
ATOM 718 C C . PRO A 1 89 ? 8.177 -17.606 -23.726 1.00 46.38 89 PRO A C 1
ATOM 720 O O . PRO A 1 89 ? 8.204 -18.593 -22.989 1.00 46.38 89 PRO A O 1
ATOM 723 N N . ASP A 1 90 ? 7.129 -17.245 -24.453 1.00 59.69 90 ASP A N 1
ATOM 724 C CA . ASP A 1 90 ? 5.866 -17.965 -24.528 1.00 59.69 90 ASP A CA 1
ATOM 725 C C . ASP A 1 90 ? 6.096 -19.487 -24.642 1.00 59.69 90 ASP A C 1
ATOM 727 O O . ASP A 1 90 ? 6.645 -19.975 -25.635 1.00 59.69 90 ASP A O 1
ATOM 731 N N . THR A 1 91 ? 5.681 -20.231 -23.613 1.00 47.56 91 THR A N 1
ATOM 732 C CA . THR A 1 91 ? 5.431 -21.681 -23.674 1.00 47.56 91 THR A CA 1
ATOM 733 C C . THR A 1 91 ? 3.961 -21.937 -23.435 1.00 47.56 91 THR A C 1
ATOM 735 O O . THR A 1 91 ? 3.475 -21.457 -22.382 1.00 47.56 91 THR A O 1
#